Protein AF-A0A495KSQ2-F1 (afdb_monomer)

Sequence (164 aa):
MKSITKNSSLLLVLFMLAYTCAKEDSTSDTEEIIIDKDEVTFEHKKTVATATAEWKKFNTTAEKLLAITVSNLKSLSVMREKTLIVDEQESLFLLYTQSKNQYNELKSRLTRENLSFKKDIHNYNNQTEYRYRVFKNQFLTDILELNNNMEDILEEIQAGPMLP

pLDDT: mean 77.4, std 23.79, range [30.56, 98.56]

Solvent-accessible surface area (backbone atoms only — not comparable to full-atom values): 10054 Å² total; per-residue (Å²): 142,85,90,79,89,85,80,81,67,77,57,61,67,57,49,66,75,64,49,87,84,62,81,84,90,82,94,67,100,64,91,72,86,75,79,81,80,74,73,93,72,95,79,75,88,76,48,60,66,54,52,50,53,52,52,51,54,49,48,57,52,50,51,52,51,52,51,49,41,54,52,51,50,50,51,42,54,54,47,32,74,68,46,84,51,65,70,61,23,51,51,39,49,52,48,43,52,52,54,50,50,53,50,53,50,51,55,51,50,53,53,51,49,54,54,49,47,71,68,45,50,86,71,63,43,73,69,57,51,50,53,51,50,54,48,53,52,52,51,53,50,55,54,49,52,55,41,49,60,50,47,56,53,55,48,55,65,70,70,47,81,81,75,130

Mean predicted aligned error: 12.49 Å

Nearest PDB structures (foldseek):
  4u5a-assembly2_B  TM=6.148E-01  e=6.385E-01  Plasmodium berghei
  5j0l-assembly2_C  TM=4.041E-01  e=4.218E-01  synthetic construct
  8dt0-assembly1_A  TM=4.582E-01  e=1.225E+00  synthetic construct

Secondary structure (DSSP, 8-state):
--------SHHHHHHHTTGGGS-------------------------HHHHHHHHHHHHHHHHHHHHHHHHHHHHHHHHHHH---HHHHHHHHHHHHHHHHHHHHHHHHHHHHHHHHHHHGGG--HHHHHHHHHHHHHHHHHHHHHHHHHHHHHHHHHT-----

Structure (mmCIF, N/CA/C/O backbone):
data_AF-A0A495KSQ2-F1
#
_entry.id   AF-A0A495KSQ2-F1
#
loop_
_atom_site.group_PDB
_atom_site.id
_atom_site.type_symbol
_atom_site.label_atom_id
_atom_site.label_alt_id
_atom_site.label_comp_id
_atom_site.label_asym_id
_atom_site.label_entity_id
_atom_site.label_seq_id
_atom_site.pdbx_PDB_ins_code
_atom_site.Cartn_x
_atom_site.Cartn_y
_atom_site.Cartn_z
_atom_site.occupancy
_atom_site.B_iso_or_equiv
_atom_site.auth_seq_id
_atom_site.auth_comp_id
_atom_site.auth_asym_id
_atom_site.auth_atom_id
_atom_site.pdbx_PDB_model_num
ATOM 1 N N . MET A 1 1 ? 11.310 -4.874 46.104 1.00 43.91 1 MET A N 1
ATOM 2 C CA . MET A 1 1 ? 12.102 -5.233 44.906 1.00 43.91 1 MET A CA 1
ATOM 3 C C . MET A 1 1 ? 11.269 -6.113 43.990 1.00 43.91 1 MET A C 1
ATOM 5 O O . MET A 1 1 ? 11.033 -7.260 44.334 1.00 43.91 1 MET A O 1
ATOM 9 N N . LYS A 1 2 ? 10.817 -5.559 42.862 1.00 32.06 2 LYS A N 1
ATOM 10 C CA . LYS A 1 2 ? 10.487 -6.258 41.610 1.00 32.06 2 LYS A CA 1
ATOM 11 C C . LYS A 1 2 ? 10.623 -5.204 40.508 1.00 32.06 2 LYS A C 1
ATOM 13 O O . LYS A 1 2 ? 9.795 -4.311 40.398 1.00 32.06 2 LYS A O 1
ATOM 18 N N . SER A 1 3 ? 11.762 -5.254 39.826 1.00 41.94 3 SER A N 1
ATOM 19 C CA . SER A 1 3 ? 12.078 -4.487 38.623 1.00 41.94 3 SER A CA 1
ATOM 20 C C . SER A 1 3 ? 11.443 -5.197 37.435 1.00 41.94 3 SER A C 1
ATOM 22 O O . SER A 1 3 ? 11.661 -6.400 37.307 1.00 41.94 3 SER A O 1
ATOM 24 N N . ILE A 1 4 ? 10.696 -4.478 36.593 1.00 43.59 4 ILE A N 1
ATOM 25 C CA . ILE A 1 4 ? 10.499 -4.838 35.184 1.00 43.59 4 ILE A CA 1
ATOM 26 C C . ILE A 1 4 ? 10.514 -3.543 34.369 1.00 43.59 4 ILE A C 1
ATOM 28 O O . ILE A 1 4 ? 9.557 -2.774 34.337 1.00 43.59 4 ILE A O 1
ATOM 32 N N . THR A 1 5 ? 11.658 -3.327 33.739 1.00 48.59 5 THR A N 1
ATOM 33 C CA . THR A 1 5 ? 11.915 -2.446 32.605 1.00 48.59 5 THR A CA 1
ATOM 34 C C . THR A 1 5 ? 10.936 -2.710 31.456 1.00 48.59 5 THR A C 1
ATOM 36 O O . THR A 1 5 ? 10.817 -3.841 30.989 1.00 48.59 5 THR A O 1
ATOM 39 N N . LYS A 1 6 ? 10.299 -1.656 30.937 1.00 40.56 6 LYS A N 1
ATOM 40 C CA . LYS A 1 6 ? 9.755 -1.615 29.570 1.00 40.56 6 LYS A CA 1
ATOM 41 C C . LYS A 1 6 ? 10.220 -0.329 28.894 1.00 40.56 6 LYS A C 1
ATOM 43 O O . LYS A 1 6 ? 9.478 0.634 28.766 1.00 40.56 6 LYS A O 1
ATOM 48 N N . ASN A 1 7 ? 11.493 -0.336 28.518 1.00 47.97 7 ASN A N 1
ATOM 49 C CA . ASN A 1 7 ? 11.989 0.512 27.444 1.00 47.97 7 ASN A CA 1
ATOM 50 C C . ASN A 1 7 ? 11.759 -0.208 26.108 1.00 47.97 7 ASN A C 1
ATOM 52 O O . ASN A 1 7 ? 11.735 -1.440 26.070 1.00 47.97 7 ASN A O 1
ATOM 56 N N . SER A 1 8 ? 11.741 0.596 25.044 1.00 43.12 8 SER A N 1
ATOM 57 C CA . SER A 1 8 ? 12.176 0.234 23.686 1.00 43.12 8 SER A CA 1
ATOM 58 C C . SER A 1 8 ? 11.097 -0.245 22.710 1.00 43.12 8 SER A C 1
ATOM 60 O O . SER A 1 8 ? 11.055 -1.415 22.356 1.00 43.12 8 SER A O 1
ATOM 62 N N . SER A 1 9 ? 10.307 0.689 22.173 1.00 43.22 9 SER A N 1
ATOM 63 C CA . SER A 1 9 ? 9.748 0.533 20.813 1.00 43.22 9 SER A CA 1
ATOM 64 C C . SER A 1 9 ? 10.033 1.776 19.961 1.00 43.22 9 SER A C 1
ATOM 66 O O . SER A 1 9 ? 10.578 1.670 18.867 1.00 43.22 9 SER A O 1
ATOM 68 N N . LEU A 1 10 ? 9.884 2.976 20.540 1.00 39.47 10 LEU A N 1
ATOM 69 C CA . LEU A 1 10 ? 10.202 4.246 19.865 1.00 39.47 10 LEU A CA 1
ATOM 70 C C . LEU A 1 10 ? 11.690 4.435 19.496 1.00 39.47 10 LEU A C 1
ATOM 72 O O . LEU A 1 10 ? 12.021 5.164 18.564 1.00 39.47 10 LEU A O 1
ATOM 76 N N . LEU A 1 11 ? 12.609 3.794 20.228 1.00 40.56 11 LEU A N 1
ATOM 77 C CA . LEU A 1 11 ? 14.050 3.962 20.003 1.00 40.56 11 LEU A CA 1
ATOM 78 C C . LEU A 1 11 ? 14.546 3.198 18.762 1.00 40.56 11 LEU A C 1
ATOM 80 O O . LEU A 1 11 ? 15.596 3.535 18.225 1.00 40.56 11 LEU A O 1
ATOM 84 N N . LEU A 1 12 ? 13.803 2.186 18.299 1.00 45.38 12 LEU A N 1
ATOM 85 C CA . LEU A 1 12 ? 14.219 1.315 17.195 1.00 45.38 12 LEU A CA 1
ATOM 86 C C . LEU A 1 12 ? 14.016 1.981 15.827 1.00 45.38 12 LEU A C 1
ATOM 88 O O . LEU A 1 12 ? 14.836 1.785 14.941 1.00 45.38 12 LEU A O 1
ATOM 92 N N . VAL A 1 13 ? 13.013 2.852 15.676 1.00 48.59 13 VAL A N 1
ATOM 93 C CA . VAL A 1 13 ? 12.809 3.632 14.438 1.00 48.59 13 VAL A CA 1
ATOM 94 C C . VAL A 1 13 ? 13.793 4.809 14.348 1.00 48.59 13 VAL A C 1
ATOM 96 O O . VAL A 1 13 ? 14.306 5.113 13.274 1.00 48.59 13 VAL A O 1
ATOM 99 N N . LEU A 1 14 ? 14.131 5.435 15.484 1.00 40.72 14 LEU A N 1
ATOM 100 C CA . LEU A 1 14 ? 15.092 6.546 15.535 1.00 40.72 14 LEU A CA 1
ATOM 101 C C . LEU A 1 14 ? 16.562 6.096 15.416 1.00 40.72 14 LEU A C 1
ATOM 103 O O . LEU A 1 14 ? 17.354 6.823 14.820 1.00 40.72 14 LEU A O 1
ATOM 107 N N . PHE A 1 15 ? 16.945 4.908 15.910 1.00 43.62 15 PHE A N 1
ATOM 108 C CA . PHE A 1 15 ? 18.312 4.386 15.715 1.00 43.62 15 PHE A CA 1
ATOM 109 C C . PHE A 1 15 ? 18.610 4.005 14.257 1.00 43.62 15 PHE A C 1
ATOM 111 O O . PHE A 1 15 ? 19.748 4.166 13.815 1.00 43.62 15 PHE A O 1
ATOM 118 N N . MET A 1 16 ? 17.601 3.584 13.488 1.00 46.56 16 MET A N 1
ATOM 119 C CA . MET A 1 16 ? 17.757 3.256 12.062 1.00 46.56 16 MET A CA 1
ATOM 120 C C . MET A 1 16 ? 18.082 4.496 11.208 1.00 46.56 16 MET A C 1
ATOM 122 O O . MET A 1 16 ? 18.757 4.390 10.192 1.00 46.56 16 MET A O 1
ATOM 126 N N . LEU A 1 17 ? 17.691 5.699 11.649 1.00 41.47 17 LEU A N 1
ATOM 127 C CA . LEU A 1 17 ? 18.024 6.957 10.963 1.00 41.47 17 LEU A CA 1
ATOM 128 C C . LEU A 1 17 ? 19.454 7.459 11.235 1.00 41.47 17 LEU A C 1
ATOM 130 O O . LEU A 1 17 ? 19.943 8.302 10.487 1.00 41.47 17 LEU A O 1
ATOM 134 N N . ALA A 1 18 ? 20.122 6.980 12.290 1.00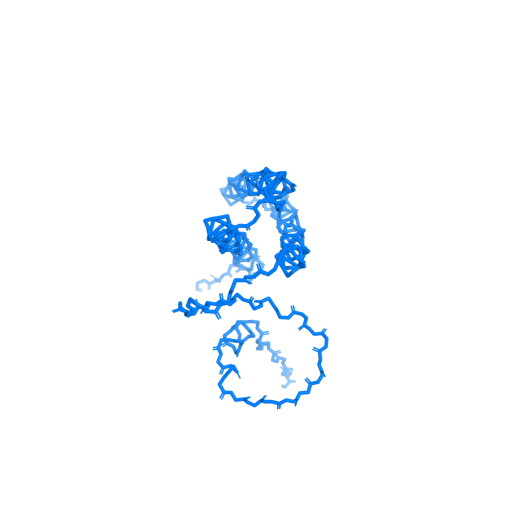 38.34 18 ALA A N 1
ATOM 135 C CA . ALA A 1 18 ? 21.430 7.489 12.719 1.00 38.34 18 ALA A CA 1
ATOM 136 C C . ALA A 1 18 ? 22.608 6.537 12.430 1.00 38.34 18 ALA A C 1
ATOM 138 O O . ALA A 1 18 ? 23.761 6.969 12.492 1.00 38.34 18 ALA A O 1
ATOM 139 N N . TYR A 1 19 ? 22.358 5.258 12.124 1.00 40.19 19 TYR A N 1
ATOM 140 C CA . TYR A 1 19 ? 23.426 4.253 12.020 1.00 40.19 19 TYR A CA 1
ATOM 141 C C . TYR A 1 19 ? 24.129 4.196 10.652 1.00 40.19 19 TYR A C 1
ATOM 143 O O . TYR A 1 19 ? 25.233 3.669 10.546 1.00 40.19 19 TYR A O 1
ATOM 151 N N . THR A 1 20 ? 23.583 4.815 9.604 1.00 45.16 20 THR A N 1
ATOM 152 C CA . THR A 1 20 ? 24.193 4.777 8.260 1.00 45.16 20 THR A CA 1
ATOM 153 C C . THR A 1 20 ? 25.438 5.657 8.094 1.00 45.16 20 THR A C 1
ATOM 155 O O . THR A 1 20 ? 26.039 5.659 7.024 1.00 45.16 20 THR A O 1
ATOM 158 N N . CYS A 1 21 ? 25.903 6.349 9.143 1.00 41.19 21 CYS A N 1
ATOM 159 C CA . CYS A 1 21 ? 27.179 7.071 9.100 1.00 41.19 21 CYS A CA 1
ATOM 160 C C . CYS A 1 21 ? 28.372 6.276 9.672 1.00 41.19 21 CYS A C 1
ATOM 162 O O . CYS A 1 21 ? 29.499 6.773 9.637 1.00 41.19 21 CYS A O 1
ATOM 164 N N . ALA A 1 22 ? 28.178 5.056 10.190 1.00 37.12 22 ALA A N 1
ATOM 165 C CA . ALA A 1 22 ? 29.282 4.286 10.758 1.00 37.12 22 ALA A CA 1
ATOM 166 C C . ALA A 1 22 ? 29.212 2.780 10.455 1.00 37.12 22 ALA A C 1
ATOM 168 O O . ALA A 1 22 ? 28.547 2.022 11.148 1.00 37.12 22 ALA A O 1
ATOM 169 N N . LYS A 1 23 ? 30.091 2.389 9.525 1.00 31.83 23 LYS A N 1
ATOM 170 C CA . LYS A 1 23 ? 30.781 1.095 9.399 1.00 31.83 23 LYS A CA 1
ATOM 171 C C . LYS A 1 23 ? 30.077 -0.101 8.741 1.00 31.83 23 LYS A C 1
ATOM 173 O O . LYS A 1 23 ? 29.101 -0.657 9.223 1.00 31.83 23 LYS A O 1
ATOM 178 N N . GLU A 1 24 ? 30.759 -0.504 7.670 1.00 42.06 24 GLU A N 1
ATOM 179 C CA . GLU A 1 24 ? 30.994 -1.836 7.108 1.00 42.06 24 GLU A CA 1
ATOM 180 C C . GLU A 1 24 ? 30.903 -3.029 8.083 1.00 42.06 24 GLU A C 1
ATOM 182 O O . GLU A 1 24 ? 31.301 -2.946 9.245 1.00 42.06 24 GLU A O 1
ATOM 187 N N . ASP A 1 25 ? 30.488 -4.158 7.496 1.00 40.75 25 ASP A N 1
ATOM 188 C CA . ASP A 1 25 ? 30.541 -5.546 7.970 1.00 40.75 25 ASP A CA 1
ATOM 189 C C . ASP A 1 25 ? 29.697 -5.932 9.197 1.00 40.75 25 ASP A C 1
ATOM 191 O O . ASP A 1 25 ? 30.123 -5.862 10.346 1.00 40.75 25 ASP A O 1
ATOM 195 N N . SER A 1 26 ? 28.522 -6.521 8.947 1.00 30.56 26 SER A N 1
ATOM 196 C CA . SER A 1 26 ? 28.234 -7.918 9.328 1.00 30.56 26 SER A CA 1
ATOM 197 C C . SER A 1 26 ? 26.782 -8.305 9.021 1.00 30.56 26 SER A C 1
ATOM 199 O O . SER A 1 26 ? 25.839 -7.531 9.140 1.00 30.56 26 SER A O 1
ATOM 201 N N . THR A 1 27 ? 26.635 -9.552 8.591 1.00 41.97 27 THR A N 1
ATOM 202 C CA . THR A 1 27 ? 25.406 -10.281 8.267 1.00 41.97 27 THR A CA 1
ATOM 203 C C . THR A 1 27 ? 24.367 -10.273 9.396 1.00 41.97 27 THR A C 1
ATOM 205 O O . THR A 1 27 ? 24.622 -10.821 10.469 1.00 41.97 27 THR A O 1
ATOM 208 N N . SER A 1 28 ? 23.166 -9.762 9.116 1.00 31.88 28 SER A N 1
ATOM 209 C CA . SER A 1 28 ? 21.933 -10.059 9.856 1.00 31.88 28 SER A CA 1
ATOM 210 C C . SER A 1 28 ? 20.740 -9.886 8.914 1.00 31.88 28 SER A C 1
ATOM 212 O O . SER A 1 28 ? 20.524 -8.800 8.379 1.00 31.88 28 SER A O 1
ATOM 214 N N . ASP A 1 29 ? 19.984 -10.964 8.696 1.00 38.03 29 ASP A N 1
ATOM 215 C CA . ASP A 1 29 ? 18.797 -11.037 7.835 1.00 38.03 29 ASP A CA 1
ATOM 216 C C . ASP A 1 29 ? 17.602 -10.289 8.448 1.00 38.03 29 ASP A C 1
ATOM 218 O O . ASP A 1 29 ? 16.585 -10.866 8.834 1.00 38.03 29 ASP A O 1
ATOM 222 N N . THR A 1 30 ? 17.719 -8.969 8.535 1.00 38.12 30 THR A N 1
ATOM 223 C CA . THR A 1 30 ? 16.583 -8.066 8.708 1.00 38.12 30 THR A CA 1
ATOM 224 C C . THR A 1 30 ? 16.572 -7.203 7.456 1.00 38.12 30 THR A C 1
ATOM 226 O O . THR A 1 30 ? 17.410 -6.321 7.320 1.00 38.12 30 THR A O 1
ATOM 229 N N . GLU A 1 31 ? 15.705 -7.513 6.483 1.00 38.06 31 GLU A N 1
ATOM 230 C CA . GLU A 1 31 ? 15.537 -6.682 5.282 1.00 38.06 31 GLU A CA 1
ATOM 231 C C . GLU A 1 31 ? 15.007 -5.305 5.710 1.00 38.06 31 GLU A C 1
ATOM 233 O O . GLU A 1 31 ? 13.802 -5.072 5.800 1.00 38.06 31 GLU A O 1
ATOM 238 N N . GLU A 1 32 ? 15.942 -4.414 6.024 1.00 41.00 32 GLU A N 1
ATOM 239 C CA . GLU A 1 32 ? 15.739 -3.000 6.271 1.00 41.00 32 GLU A CA 1
ATOM 240 C C . GLU A 1 32 ? 15.013 -2.395 5.062 1.00 41.00 32 GLU A C 1
ATOM 242 O O . GLU A 1 32 ? 15.447 -2.527 3.910 1.00 41.00 32 GLU A O 1
ATOM 247 N N . ILE A 1 33 ? 13.866 -1.754 5.304 1.00 42.03 33 ILE A N 1
ATOM 248 C CA . ILE A 1 33 ? 13.167 -0.974 4.281 1.00 42.03 33 ILE A CA 1
ATOM 249 C C . ILE A 1 33 ? 13.939 0.338 4.134 1.00 42.03 33 ILE A C 1
ATOM 251 O O . ILE A 1 33 ? 13.565 1.369 4.685 1.00 42.03 33 ILE A O 1
ATOM 255 N N . ILE A 1 34 ? 15.055 0.282 3.410 1.00 47.06 34 ILE A N 1
ATOM 256 C CA . ILE A 1 34 ? 15.828 1.465 3.040 1.00 47.06 34 ILE A CA 1
ATOM 257 C C .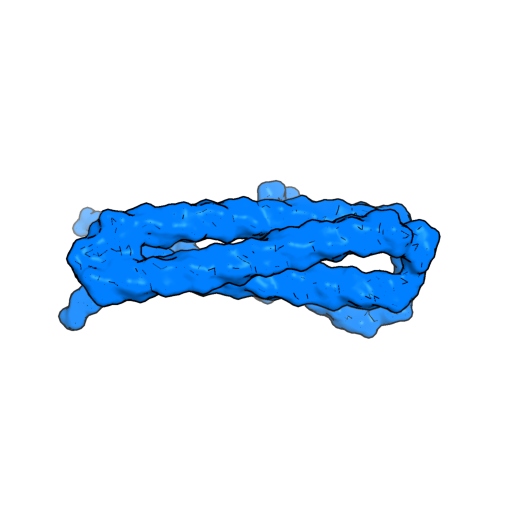 ILE A 1 34 ? 14.997 2.241 2.015 1.00 47.06 34 ILE A C 1
ATOM 259 O O . ILE A 1 34 ? 14.822 1.813 0.871 1.00 47.06 34 ILE A O 1
ATOM 263 N N . ILE A 1 35 ? 14.443 3.378 2.437 1.00 45.06 35 ILE A N 1
ATOM 264 C CA . ILE A 1 35 ? 13.952 4.400 1.514 1.00 45.06 35 ILE A CA 1
ATOM 265 C C . ILE A 1 35 ? 15.188 5.186 1.087 1.00 45.06 35 ILE A C 1
ATOM 267 O O . ILE A 1 35 ? 15.570 6.140 1.763 1.00 45.06 35 ILE A O 1
ATOM 271 N N . ASP A 1 36 ? 15.830 4.765 -0.004 1.00 42.81 36 ASP A N 1
ATOM 272 C CA . ASP A 1 36 ? 16.917 5.537 -0.608 1.00 42.81 36 ASP A CA 1
ATOM 273 C C . ASP A 1 36 ? 16.383 6.924 -0.979 1.00 42.81 36 ASP A C 1
ATOM 275 O O . ASP A 1 36 ? 15.675 7.118 -1.974 1.00 42.81 36 ASP A O 1
ATOM 279 N N . LYS A 1 37 ? 16.719 7.918 -0.154 1.00 45.19 37 LYS A N 1
ATOM 280 C CA . LYS A 1 37 ? 16.671 9.328 -0.531 1.00 45.19 37 LYS A CA 1
ATOM 281 C C . LYS A 1 37 ? 17.904 9.608 -1.386 1.00 45.19 37 LYS A C 1
ATOM 283 O O . LYS A 1 37 ? 18.804 10.317 -0.953 1.00 45.19 37 LYS A O 1
ATOM 288 N N . ASP A 1 38 ? 17.955 9.012 -2.575 1.00 40.84 38 ASP A N 1
ATOM 289 C CA . ASP A 1 38 ? 19.053 9.241 -3.511 1.00 40.84 38 ASP A CA 1
ATOM 290 C C . ASP A 1 38 ? 19.104 10.724 -3.897 1.00 40.84 38 ASP A C 1
ATOM 292 O O . ASP A 1 38 ? 18.197 11.268 -4.541 1.00 40.84 38 ASP A O 1
ATOM 296 N N . GLU A 1 39 ? 20.198 11.363 -3.490 1.00 41.22 39 GLU A N 1
ATOM 297 C CA . GLU A 1 39 ? 20.651 12.654 -3.977 1.00 41.22 39 GLU A CA 1
ATOM 298 C C . GLU A 1 39 ? 20.955 12.542 -5.479 1.00 41.22 39 GLU A C 1
ATOM 300 O O . GLU A 1 39 ? 21.539 11.570 -5.965 1.00 41.22 39 GLU A O 1
ATOM 305 N N . VAL A 1 40 ? 20.482 13.528 -6.240 1.00 41.56 40 VAL A N 1
ATOM 306 C CA . VAL A 1 40 ? 20.415 13.507 -7.704 1.00 41.56 40 VAL A CA 1
ATOM 307 C C . VAL A 1 40 ? 21.819 13.485 -8.317 1.00 41.56 40 VAL A C 1
ATOM 309 O O . VAL A 1 40 ? 22.392 14.524 -8.627 1.00 41.56 40 VAL A O 1
ATOM 312 N N . THR A 1 41 ? 22.349 12.290 -8.566 1.00 41.22 41 THR A N 1
ATOM 313 C CA . THR A 1 41 ? 23.484 12.067 -9.470 1.00 41.22 41 THR A CA 1
ATOM 314 C C . THR A 1 41 ? 22.987 11.352 -10.724 1.00 41.22 41 THR A C 1
ATOM 316 O O . THR A 1 41 ? 22.590 10.188 -10.731 1.00 41.22 41 THR A O 1
ATOM 319 N N . PHE A 1 42 ? 22.916 12.118 -11.811 1.00 46.81 42 PHE A N 1
ATOM 320 C CA . PHE A 1 42 ? 22.366 11.716 -13.103 1.00 46.81 42 PHE A CA 1
ATOM 321 C C . PHE A 1 42 ? 23.421 10.979 -13.937 1.00 46.81 42 PHE A C 1
ATOM 323 O O . PHE A 1 42 ? 23.836 11.489 -14.966 1.00 46.81 42 PHE A O 1
ATOM 330 N N . GLU A 1 43 ? 23.902 9.802 -13.521 1.00 48.97 43 GLU A N 1
ATOM 331 C CA . GLU A 1 43 ? 25.009 9.185 -14.274 1.00 48.97 43 GLU A CA 1
ATOM 332 C C . GLU A 1 43 ? 25.057 7.646 -14.286 1.00 48.97 43 GLU A C 1
ATOM 334 O O . GLU A 1 43 ? 26.099 7.027 -14.112 1.00 48.97 43 GLU A O 1
ATOM 339 N N . HIS A 1 44 ? 23.934 6.994 -14.613 1.00 50.41 44 HIS A N 1
ATOM 340 C CA . HIS A 1 44 ? 23.982 5.754 -15.403 1.00 50.41 44 HIS A CA 1
ATOM 341 C C . HIS A 1 44 ? 22.626 5.434 -16.036 1.00 50.41 44 HIS A C 1
ATOM 343 O O . HIS A 1 44 ? 21.608 5.379 -15.350 1.00 50.41 44 HIS A O 1
ATOM 349 N N . LYS A 1 45 ? 22.597 5.171 -17.349 1.00 59.75 45 LYS A N 1
ATOM 350 C CA . LYS A 1 45 ? 21.391 4.668 -18.020 1.00 59.75 45 LYS A CA 1
ATOM 351 C C . LYS A 1 45 ? 21.112 3.259 -17.491 1.00 59.75 45 LYS A C 1
ATOM 353 O O . LYS A 1 45 ? 21.815 2.318 -17.862 1.00 59.75 45 LYS A O 1
ATOM 358 N N . LYS A 1 46 ? 20.113 3.102 -16.615 1.00 70.75 46 LYS A N 1
ATOM 359 C CA . LYS A 1 46 ? 19.745 1.786 -16.076 1.00 70.75 46 LYS A CA 1
ATOM 360 C C . LYS A 1 46 ? 19.317 0.860 -17.210 1.00 70.75 46 LYS A C 1
ATOM 362 O O . LYS A 1 46 ? 18.545 1.237 -18.094 1.00 70.75 46 LYS A O 1
ATOM 367 N N . THR A 1 47 ? 19.825 -0.369 -17.188 1.00 85.00 47 THR A N 1
ATOM 368 C CA . THR A 1 47 ? 19.413 -1.388 -18.157 1.00 85.00 47 THR A CA 1
ATOM 369 C C . THR A 1 47 ? 17.979 -1.839 -17.872 1.00 85.00 47 THR A C 1
ATOM 371 O O . THR A 1 47 ? 17.510 -1.775 -16.734 1.00 85.00 47 THR A O 1
ATOM 374 N N . VAL A 1 48 ? 17.290 -2.365 -18.888 1.00 88.00 48 VAL A N 1
ATOM 375 C CA . VAL A 1 48 ? 15.964 -2.992 -18.732 1.00 88.00 48 VAL A CA 1
ATOM 376 C C . VAL A 1 48 ? 15.984 -4.099 -17.668 1.00 88.00 48 VAL A C 1
ATOM 378 O O . VAL A 1 48 ? 15.043 -4.224 -16.881 1.00 88.00 48 VAL A O 1
ATOM 381 N N . ALA A 1 49 ? 17.071 -4.875 -17.601 1.00 89.94 49 ALA A N 1
ATOM 382 C CA . ALA A 1 49 ? 17.248 -5.921 -16.597 1.00 89.94 49 ALA A CA 1
ATOM 383 C C . ALA A 1 49 ? 17.316 -5.336 -15.176 1.00 89.94 49 ALA A C 1
ATOM 385 O O . ALA A 1 49 ? 16.596 -5.798 -14.291 1.00 89.94 49 ALA A O 1
ATOM 386 N N . THR A 1 50 ? 18.106 -4.275 -14.980 1.00 90.50 50 THR A N 1
ATOM 387 C CA . THR A 1 50 ? 18.203 -3.551 -13.702 1.00 90.50 50 THR A CA 1
ATOM 388 C C . THR A 1 50 ? 16.850 -2.972 -13.290 1.00 90.50 50 THR A C 1
ATOM 390 O O . THR A 1 50 ? 16.395 -3.207 -12.174 1.00 90.50 50 THR A O 1
ATOM 393 N N . ALA A 1 51 ? 16.158 -2.287 -14.205 1.00 90.94 51 ALA A N 1
ATOM 394 C CA . ALA A 1 51 ? 14.843 -1.706 -13.942 1.00 90.94 51 ALA A CA 1
ATOM 395 C C . ALA A 1 51 ? 13.803 -2.771 -13.553 1.00 90.94 51 ALA A C 1
ATOM 397 O O . ALA A 1 51 ? 13.014 -2.568 -12.631 1.00 90.94 51 ALA A O 1
ATOM 398 N N . THR A 1 52 ? 13.830 -3.934 -14.209 1.00 94.31 52 THR A N 1
ATOM 399 C CA . THR A 1 52 ? 12.939 -5.063 -13.893 1.00 94.31 52 THR A CA 1
ATOM 400 C C . THR A 1 52 ? 13.224 -5.640 -12.506 1.00 94.31 52 THR A C 1
ATOM 402 O O . THR A 1 52 ? 12.290 -5.912 -11.749 1.00 94.31 52 THR A O 1
ATOM 405 N N . ALA A 1 53 ? 14.500 -5.812 -12.149 1.00 94.81 53 ALA A N 1
ATOM 406 C CA . ALA A 1 53 ? 14.897 -6.308 -10.834 1.00 94.81 53 ALA A CA 1
ATOM 407 C C . ALA A 1 53 ? 14.487 -5.338 -9.713 1.00 94.81 53 ALA A C 1
ATOM 409 O O . ALA A 1 53 ? 13.897 -5.760 -8.718 1.00 94.81 53 ALA A O 1
ATOM 410 N N . GLU A 1 54 ? 14.715 -4.036 -9.901 1.00 93.56 54 GLU A N 1
ATOM 411 C CA . GLU A 1 54 ? 14.287 -3.004 -8.951 1.00 93.56 54 GLU A CA 1
ATOM 412 C C . GLU A 1 54 ? 12.769 -2.952 -8.794 1.00 93.56 54 GLU A C 1
ATOM 414 O O . GLU A 1 54 ? 12.266 -2.853 -7.676 1.00 93.56 54 GLU A O 1
ATOM 419 N N . TRP A 1 55 ? 12.026 -3.044 -9.899 1.00 96.38 55 TRP A N 1
ATOM 420 C CA . TRP A 1 55 ? 10.566 -3.064 -9.860 1.00 96.38 55 TRP A CA 1
ATOM 421 C C . TRP A 1 55 ? 10.029 -4.296 -9.1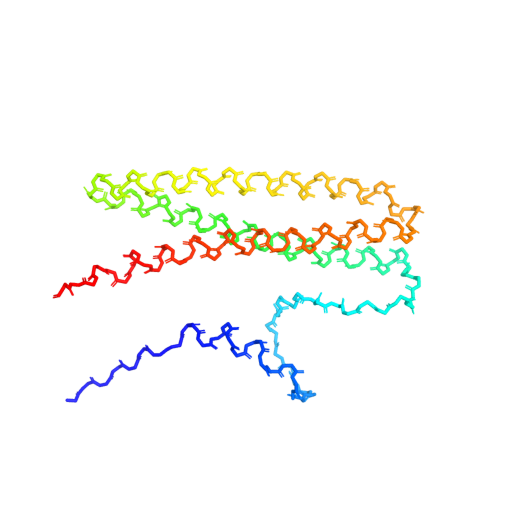30 1.00 96.38 55 TRP A C 1
ATOM 423 O O . TRP A 1 55 ? 9.054 -4.207 -8.384 1.00 96.38 55 TRP A O 1
ATOM 433 N N . LYS A 1 56 ? 10.685 -5.450 -9.299 1.00 96.94 56 LYS A N 1
ATOM 434 C CA . LYS A 1 56 ? 10.360 -6.666 -8.551 1.00 96.94 56 LYS A CA 1
ATOM 435 C C . LYS A 1 56 ? 10.621 -6.485 -7.055 1.00 96.94 56 LYS A C 1
ATOM 437 O O . LYS A 1 56 ? 9.733 -6.792 -6.268 1.00 96.94 56 LYS A O 1
ATOM 442 N N . LYS A 1 57 ? 11.787 -5.950 -6.666 1.00 95.81 57 LYS A N 1
ATOM 443 C CA . LYS A 1 57 ? 12.114 -5.665 -5.256 1.00 95.81 57 LYS A CA 1
ATOM 444 C C . LYS A 1 57 ? 11.083 -4.719 -4.637 1.00 95.81 57 LYS A C 1
ATOM 446 O O . LYS A 1 57 ? 10.535 -5.021 -3.582 1.00 95.81 57 LYS A O 1
ATOM 451 N N . PHE A 1 58 ? 10.765 -3.627 -5.332 1.00 97.31 58 PHE A N 1
ATOM 452 C CA . PHE A 1 58 ? 9.734 -2.682 -4.908 1.00 97.31 58 PHE A CA 1
ATOM 453 C C . PHE A 1 58 ? 8.374 -3.358 -4.698 1.00 97.31 58 PHE A C 1
ATOM 455 O O . PHE A 1 58 ? 7.755 -3.141 -3.662 1.00 97.31 58 PHE A O 1
ATOM 462 N N . ASN A 1 59 ? 7.921 -4.202 -5.632 1.00 97.25 59 ASN A N 1
ATOM 463 C CA . ASN A 1 59 ? 6.641 -4.898 -5.489 1.00 97.25 59 ASN A CA 1
ATOM 464 C C . ASN A 1 59 ? 6.607 -5.827 -4.281 1.00 97.25 59 ASN A C 1
ATOM 466 O O . ASN A 1 59 ? 5.628 -5.806 -3.544 1.00 97.25 59 ASN A O 1
ATOM 470 N N . THR A 1 60 ? 7.679 -6.581 -4.035 1.00 96.81 60 THR A N 1
ATOM 471 C CA . THR A 1 60 ? 7.779 -7.412 -2.831 1.00 96.81 60 THR A CA 1
ATOM 472 C C . THR A 1 60 ? 7.631 -6.564 -1.564 1.00 96.81 60 THR A C 1
ATOM 474 O O . THR A 1 60 ? 6.881 -6.929 -0.660 1.00 96.81 60 THR A O 1
ATOM 477 N N . THR A 1 61 ? 8.303 -5.411 -1.490 1.00 93.94 61 THR A N 1
ATOM 478 C CA . THR A 1 61 ? 8.175 -4.487 -0.351 1.00 93.94 61 THR A CA 1
ATOM 479 C C . THR A 1 61 ? 6.758 -3.920 -0.237 1.00 93.94 61 THR A C 1
ATOM 481 O O . THR A 1 61 ? 6.180 -3.918 0.848 1.00 93.94 61 THR A O 1
ATOM 484 N N . ALA A 1 62 ? 6.169 -3.481 -1.349 1.00 95.50 62 ALA A N 1
ATOM 485 C CA . ALA A 1 62 ? 4.816 -2.938 -1.390 1.00 95.50 62 ALA A CA 1
ATOM 486 C C . ALA A 1 62 ? 3.766 -3.963 -0.931 1.00 95.50 62 ALA A C 1
ATOM 488 O O . ALA A 1 62 ? 2.864 -3.624 -0.169 1.00 95.50 62 ALA A O 1
ATOM 489 N N . GLU A 1 63 ? 3.897 -5.225 -1.342 1.00 95.81 63 GLU A N 1
ATOM 490 C CA . GLU A 1 63 ? 3.018 -6.319 -0.921 1.00 95.81 63 GLU A CA 1
ATOM 491 C C . GLU A 1 63 ? 3.135 -6.609 0.580 1.00 95.81 63 GLU A C 1
ATOM 493 O O . GLU A 1 63 ? 2.109 -6.765 1.245 1.00 95.81 63 GLU A O 1
ATOM 498 N N . LYS A 1 64 ? 4.358 -6.614 1.134 1.00 95.88 64 LYS A N 1
ATOM 499 C CA . LYS A 1 64 ? 4.580 -6.740 2.585 1.00 95.88 64 LYS A CA 1
ATOM 500 C C . LYS A 1 64 ? 3.891 -5.603 3.350 1.00 95.88 64 LYS A C 1
ATOM 502 O O . LYS A 1 64 ? 3.165 -5.865 4.306 1.00 95.88 64 LYS A O 1
ATOM 507 N N . LEU A 1 65 ? 4.057 -4.358 2.900 1.00 94.38 65 LEU A N 1
ATOM 508 C CA . LEU A 1 65 ? 3.446 -3.186 3.537 1.00 94.38 65 LEU A CA 1
ATOM 509 C C . LEU A 1 65 ? 1.915 -3.213 3.452 1.00 94.38 65 LEU A C 1
ATOM 511 O O . LEU A 1 65 ? 1.256 -2.961 4.455 1.00 94.38 65 LEU A O 1
ATOM 515 N N . LEU A 1 66 ? 1.347 -3.604 2.306 1.00 96.06 66 LEU A N 1
ATOM 516 C CA . LEU A 1 66 ? -0.098 -3.798 2.150 1.00 96.06 66 LEU A CA 1
ATOM 517 C C . LEU A 1 66 ? -0.639 -4.906 3.068 1.00 96.06 66 LEU A C 1
ATOM 519 O O . LEU A 1 66 ? -1.767 -4.798 3.551 1.00 96.06 66 LEU A O 1
ATOM 523 N N . ALA A 1 67 ? 0.125 -5.976 3.304 1.00 95.38 67 ALA A N 1
ATOM 524 C CA . ALA A 1 67 ? -0.265 -7.038 4.230 1.00 95.38 67 ALA A CA 1
ATOM 525 C C . ALA A 1 67 ? -0.282 -6.547 5.688 1.00 95.38 67 ALA A C 1
ATOM 527 O O . ALA A 1 67 ? -1.219 -6.868 6.423 1.00 95.38 67 ALA A O 1
ATOM 528 N N . ILE A 1 68 ? 0.694 -5.719 6.080 1.00 93.44 68 ILE A N 1
ATOM 529 C CA . ILE A 1 68 ? 0.699 -5.028 7.379 1.00 93.44 68 ILE A CA 1
ATOM 530 C C . ILE A 1 68 ? -0.548 -4.145 7.506 1.00 93.44 68 ILE A C 1
ATOM 532 O O . ILE A 1 68 ? -1.287 -4.277 8.479 1.00 93.44 68 ILE A O 1
ATOM 536 N N . THR A 1 69 ? -0.880 -3.353 6.480 1.00 95.31 69 THR A N 1
ATOM 537 C CA . THR A 1 69 ? -2.092 -2.514 6.476 1.00 95.31 69 THR A CA 1
ATOM 538 C C . THR A 1 69 ? -3.365 -3.332 6.691 1.00 95.31 69 THR A C 1
ATOM 540 O O . THR A 1 69 ? -4.241 -2.933 7.455 1.00 95.31 69 THR A O 1
ATOM 543 N N . VAL A 1 70 ? -3.479 -4.508 6.061 1.00 97.31 70 VAL A N 1
ATOM 544 C CA . VAL A 1 70 ? -4.616 -5.422 6.275 1.00 97.31 70 VAL A CA 1
ATOM 545 C C . VAL A 1 70 ? -4.679 -5.908 7.724 1.00 97.31 70 VAL A C 1
ATOM 547 O O . VAL A 1 70 ? -5.771 -5.983 8.293 1.00 97.31 70 VAL A O 1
ATOM 550 N N . SER A 1 71 ? -3.532 -6.228 8.325 1.00 95.44 71 SER A N 1
ATOM 551 C CA . SER A 1 71 ? -3.452 -6.609 9.737 1.00 95.44 71 SER A CA 1
ATOM 552 C C . SER A 1 71 ? -3.916 -5.469 10.649 1.00 95.44 71 SER A C 1
ATOM 554 O O . SER A 1 71 ? -4.784 -5.683 11.495 1.00 95.44 71 SER A O 1
ATOM 556 N N . ASN A 1 72 ? -3.437 -4.245 10.418 1.00 92.44 72 ASN A N 1
ATOM 557 C CA . ASN A 1 72 ? -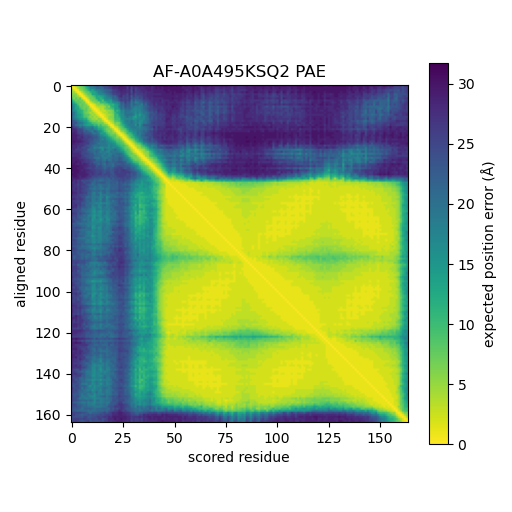3.790 -3.065 11.214 1.00 92.44 72 ASN A CA 1
ATOM 558 C C . ASN A 1 72 ? -5.285 -2.722 11.088 1.00 92.44 72 ASN A C 1
ATOM 560 O O . ASN A 1 72 ? -5.963 -2.520 12.096 1.00 92.44 72 ASN A O 1
ATOM 564 N N . LEU A 1 73 ? -5.853 -2.790 9.878 1.00 96.88 73 LEU A N 1
ATOM 565 C CA . LEU A 1 73 ? -7.298 -2.643 9.656 1.00 96.88 73 LEU A CA 1
ATOM 566 C C . LEU A 1 73 ? -8.119 -3.696 10.412 1.00 96.88 73 LEU A C 1
ATOM 568 O O . LEU A 1 73 ? -9.191 -3.394 10.941 1.00 96.88 73 LEU A O 1
ATOM 572 N N . LYS A 1 74 ? -7.637 -4.943 10.469 1.00 95.75 74 LYS A N 1
ATOM 573 C CA . LYS A 1 74 ? -8.295 -6.005 11.239 1.00 95.75 74 LYS A CA 1
ATOM 574 C C . LYS A 1 74 ? -8.242 -5.706 12.736 1.00 95.75 74 LYS A C 1
ATOM 576 O O . LYS A 1 74 ? -9.265 -5.848 13.403 1.00 95.75 74 LYS A O 1
ATOM 581 N N . SER A 1 75 ? -7.095 -5.261 13.245 1.00 92.88 75 SER A N 1
ATOM 582 C CA . SER A 1 75 ? -6.934 -4.849 14.642 1.00 92.88 75 SER A CA 1
ATOM 583 C C . SER A 1 75 ? -7.884 -3.709 15.010 1.00 92.88 75 SER A C 1
ATOM 585 O O . SER A 1 75 ? -8.582 -3.820 16.015 1.00 92.88 75 SER A O 1
ATOM 587 N N . LEU A 1 76 ? -8.011 -2.679 14.163 1.00 92.19 76 LEU A N 1
ATOM 588 C CA . LEU A 1 76 ? -8.965 -1.581 14.364 1.00 92.19 76 LEU A CA 1
ATOM 589 C C . LEU A 1 76 ? -10.417 -2.071 14.419 1.00 92.19 76 LEU A C 1
ATOM 591 O O . LEU A 1 76 ? -11.170 -1.669 15.304 1.00 92.19 76 LEU A O 1
ATOM 595 N N . SER A 1 77 ? -10.811 -2.978 13.517 1.00 93.69 77 SER A N 1
ATOM 596 C CA . SER A 1 77 ? -12.165 -3.554 13.528 1.00 93.69 77 SER A CA 1
ATOM 597 C C . SER A 1 77 ? -12.450 -4.320 14.820 1.00 93.69 77 SER A C 1
ATOM 599 O O . SER A 1 77 ? -13.527 -4.174 15.393 1.00 93.69 77 SER A O 1
ATOM 601 N N . VAL A 1 78 ? -11.487 -5.118 15.290 1.00 92.50 78 VAL A N 1
ATOM 602 C CA . VAL A 1 78 ? -11.612 -5.861 16.552 1.00 92.50 78 VAL A CA 1
ATOM 603 C C . VAL A 1 78 ? -11.663 -4.909 17.746 1.00 92.50 78 VAL A C 1
ATOM 605 O O . VAL A 1 78 ? -12.413 -5.162 18.685 1.00 92.50 78 VAL A O 1
ATOM 608 N N . MET A 1 79 ? -10.890 -3.820 17.726 1.00 89.81 79 MET A N 1
ATOM 609 C CA . MET A 1 79 ? -10.902 -2.831 18.803 1.00 89.81 79 MET A CA 1
ATOM 610 C C . MET A 1 79 ? -12.263 -2.149 18.899 1.00 89.81 79 MET A C 1
ATOM 612 O O . MET A 1 79 ? -12.876 -2.166 19.960 1.00 89.81 79 MET A O 1
ATOM 616 N N . ARG A 1 80 ? -12.795 -1.682 17.763 1.00 90.75 80 ARG A N 1
ATOM 617 C CA . ARG A 1 80 ? -14.142 -1.103 17.660 1.00 90.75 80 ARG A CA 1
ATOM 618 C C . ARG A 1 80 ? -15.218 -2.014 18.261 1.00 90.75 80 ARG A C 1
ATOM 620 O O . ARG A 1 80 ? -16.116 -1.539 18.948 1.00 90.75 80 ARG A O 1
ATOM 627 N N . GLU A 1 81 ? -15.152 -3.317 17.986 1.00 91.31 81 GLU A N 1
ATOM 628 C CA . GLU A 1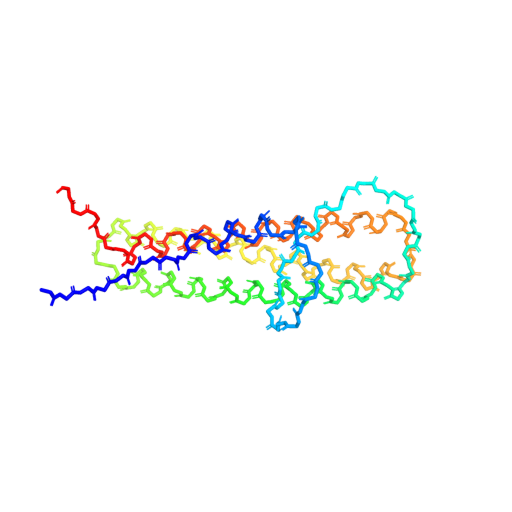 81 ? -16.115 -4.306 18.498 1.00 91.31 81 GLU A CA 1
ATOM 629 C C . GLU A 1 81 ? -16.026 -4.513 20.016 1.00 91.31 81 GLU A C 1
ATOM 631 O O . GLU A 1 81 ? -17.010 -4.910 20.637 1.00 91.31 81 GLU A O 1
ATOM 636 N N . LYS A 1 82 ? -14.862 -4.250 20.617 1.00 89.94 82 LYS A N 1
ATOM 637 C CA . LYS A 1 82 ? -14.631 -4.383 22.061 1.00 89.94 82 LYS A CA 1
ATOM 638 C C . LYS A 1 82 ? -14.889 -3.091 22.834 1.00 89.94 82 LYS A C 1
ATOM 640 O O . LYS A 1 82 ? -15.102 -3.155 24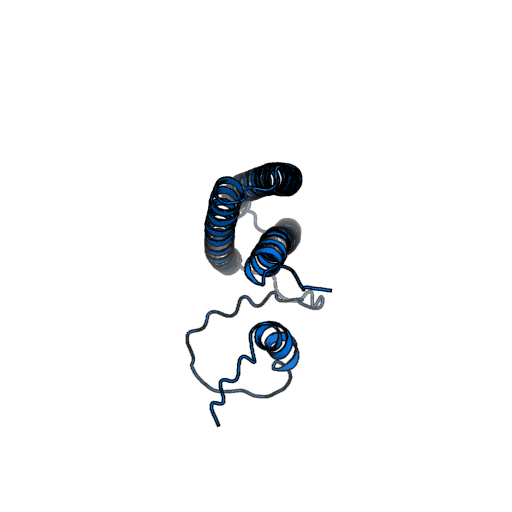.043 1.00 89.94 82 LYS A O 1
ATOM 645 N N . THR A 1 83 ? -14.851 -1.941 22.168 1.00 86.31 83 THR A N 1
ATOM 646 C CA . THR A 1 83 ? -15.099 -0.637 22.785 1.00 86.31 83 THR A CA 1
ATOM 647 C C . THR A 1 83 ? -16.563 -0.510 23.203 1.00 86.31 83 THR A C 1
ATOM 649 O O . THR A 1 83 ? -17.470 -0.643 22.385 1.00 86.31 83 THR A O 1
ATOM 652 N N . LEU A 1 84 ? -16.788 -0.241 24.492 1.00 89.25 84 LEU A N 1
ATOM 653 C CA . LEU A 1 84 ? -18.126 -0.051 25.070 1.00 89.25 84 LEU A CA 1
ATOM 654 C C . LEU A 1 84 ? -18.584 1.415 25.043 1.00 89.25 84 LEU A C 1
ATOM 656 O O . LEU A 1 84 ? -19.777 1.688 25.168 1.00 89.25 84 LEU A O 1
ATOM 660 N N . ILE A 1 85 ? -17.644 2.354 24.909 1.00 88.88 85 ILE A N 1
ATOM 661 C CA . ILE A 1 85 ? -17.916 3.791 24.839 1.00 88.88 85 ILE A CA 1
ATOM 662 C C . ILE A 1 85 ? -18.335 4.129 23.406 1.00 88.88 85 ILE A C 1
ATOM 664 O O . ILE A 1 85 ? -17.554 3.972 22.471 1.00 88.88 85 ILE A O 1
ATOM 668 N N . VAL A 1 86 ? -19.578 4.586 23.235 1.00 88.38 86 VAL A N 1
ATOM 669 C CA . VAL A 1 86 ? -20.189 4.815 21.912 1.00 88.38 86 VAL A CA 1
ATOM 670 C C . VAL A 1 86 ? -19.391 5.817 21.071 1.00 88.38 86 VAL A C 1
ATOM 672 O O . VAL A 1 86 ? -19.121 5.543 19.905 1.00 88.38 86 VAL A O 1
ATOM 675 N N . ASP A 1 87 ? -18.948 6.932 21.656 1.00 87.50 87 ASP A N 1
ATOM 676 C CA . ASP A 1 87 ? -18.212 7.976 20.924 1.00 87.50 87 ASP A CA 1
ATOM 677 C C . ASP A 1 87 ? -16.834 7.489 20.433 1.00 87.50 87 ASP A C 1
ATOM 679 O O . ASP A 1 87 ? -16.415 7.773 19.306 1.00 87.50 87 ASP A O 1
ATOM 683 N N . GLU A 1 88 ? -16.135 6.699 21.252 1.00 87.44 88 GLU A N 1
ATOM 684 C CA . GLU A 1 88 ? -14.864 6.068 20.876 1.00 87.44 88 GLU A CA 1
ATOM 685 C C . GLU A 1 88 ? -15.076 4.985 19.812 1.00 87.44 88 GLU A C 1
ATOM 687 O O . GLU A 1 88 ? -14.289 4.862 18.873 1.00 87.44 88 GLU A O 1
ATOM 692 N N . GLN A 1 89 ? -16.162 4.216 19.925 1.00 89.56 89 GLN A N 1
ATOM 693 C CA . GLN A 1 89 ? -16.539 3.216 18.932 1.00 89.56 89 GLN A CA 1
ATOM 694 C C . GLN A 1 89 ? -16.820 3.860 17.565 1.00 89.56 89 GLN A C 1
ATOM 696 O O . GLN A 1 89 ? -16.339 3.351 16.549 1.00 89.56 89 GLN A O 1
ATOM 701 N N . GLU A 1 90 ? -17.551 4.976 17.525 1.00 89.75 90 GLU A N 1
ATOM 702 C CA . GLU A 1 90 ? -17.810 5.727 16.291 1.00 89.75 90 GLU A CA 1
ATOM 703 C C . GLU A 1 90 ? -16.514 6.315 15.713 1.00 89.75 90 GLU A C 1
ATOM 705 O O . GLU A 1 90 ? -16.246 6.185 14.518 1.00 89.75 90 GLU A O 1
ATOM 710 N N . SER A 1 91 ? -15.643 6.870 16.559 1.00 89.62 91 SER A N 1
ATOM 711 C CA . SER A 1 91 ? -14.330 7.380 16.133 1.00 89.62 91 SER A CA 1
ATOM 712 C C . SER A 1 91 ? -13.475 6.282 15.484 1.00 89.62 91 SER A C 1
ATOM 714 O O . SER A 1 91 ? -12.920 6.467 14.398 1.00 89.62 91 SER A O 1
ATOM 716 N N . LEU A 1 92 ? -13.438 5.091 16.091 1.00 91.69 92 LEU A N 1
ATOM 717 C CA . LEU A 1 92 ? -12.765 3.913 15.536 1.00 91.69 92 LEU A CA 1
ATOM 718 C C . LEU A 1 92 ? -13.407 3.427 14.229 1.00 91.69 92 LEU A C 1
ATOM 720 O O . LEU A 1 92 ? -12.707 2.945 13.334 1.00 91.69 92 LEU A O 1
ATOM 724 N N . PHE A 1 93 ? -14.731 3.539 14.096 1.00 93.19 93 PHE A N 1
ATOM 725 C CA . PHE A 1 93 ? -15.446 3.194 12.870 1.00 93.19 93 PHE A CA 1
ATOM 726 C C . PHE A 1 93 ? -15.089 4.126 11.705 1.00 93.19 93 PHE A C 1
ATOM 728 O O . PHE A 1 93 ? -14.813 3.647 10.596 1.00 93.19 93 PHE A O 1
ATOM 735 N N . LEU A 1 94 ? -15.057 5.436 11.957 1.00 93.12 94 LEU A N 1
ATOM 736 C CA . LEU A 1 94 ? -14.670 6.444 10.972 1.00 93.12 94 LEU A CA 1
ATOM 737 C C . LEU A 1 94 ? -13.226 6.236 10.519 1.00 93.12 94 LEU A C 1
ATOM 739 O O . LEU A 1 94 ? -12.973 6.150 9.314 1.00 93.12 94 LEU A O 1
ATOM 743 N N . LEU A 1 95 ? -12.308 6.049 11.471 1.00 93.25 95 LEU A N 1
ATOM 744 C CA . LEU A 1 95 ? -10.907 5.759 11.184 1.00 93.25 95 LEU A CA 1
ATOM 745 C C . LEU A 1 95 ? -10.756 4.493 10.335 1.00 93.25 95 LEU A C 1
ATOM 747 O O . LEU A 1 95 ? -10.137 4.535 9.275 1.00 93.25 95 LEU A O 1
ATOM 751 N N . TYR A 1 96 ? -11.374 3.380 10.747 1.00 95.56 96 TYR A N 1
ATOM 752 C CA . TYR A 1 96 ? -11.352 2.134 9.976 1.00 95.56 96 TYR A CA 1
ATOM 753 C C . TYR A 1 96 ? -11.825 2.358 8.535 1.00 95.56 96 TYR A C 1
ATOM 755 O O . TYR A 1 96 ? -11.208 1.869 7.586 1.00 95.56 96 TYR A O 1
ATOM 763 N N . THR A 1 97 ? -12.919 3.098 8.357 1.00 96.88 97 THR A N 1
ATOM 764 C CA . THR A 1 97 ? -13.507 3.356 7.039 1.00 96.88 97 THR A CA 1
ATOM 765 C C . THR A 1 97 ? -12.579 4.205 6.172 1.00 96.88 97 THR A C 1
ATOM 767 O O . THR A 1 97 ? -12.341 3.859 5.011 1.00 96.88 97 THR A O 1
ATOM 770 N N . GLN A 1 98 ? -12.004 5.271 6.731 1.00 96.88 98 GLN A N 1
ATOM 771 C CA . GLN A 1 98 ? -11.049 6.130 6.035 1.00 96.88 98 GLN A CA 1
ATOM 772 C C . GLN A 1 98 ? -9.785 5.358 5.638 1.00 96.88 98 GLN A C 1
ATOM 774 O O . GLN A 1 98 ? -9.427 5.336 4.457 1.00 96.88 98 GLN A O 1
ATOM 779 N N . SER A 1 99 ? -9.162 4.653 6.583 1.00 97.56 99 SER A N 1
ATOM 780 C CA . SER A 1 99 ? -7.955 3.860 6.340 1.00 97.56 99 SER A CA 1
ATOM 781 C C . SER A 1 99 ? -8.195 2.748 5.318 1.00 97.56 99 SER A C 1
ATOM 783 O O . SER A 1 99 ? -7.354 2.490 4.457 1.00 97.56 99 SER A O 1
ATOM 785 N N . LYS A 1 100 ? -9.374 2.112 5.342 1.00 98.31 100 LYS A N 1
ATOM 786 C CA . LYS A 1 100 ? -9.757 1.097 4.352 1.00 98.31 100 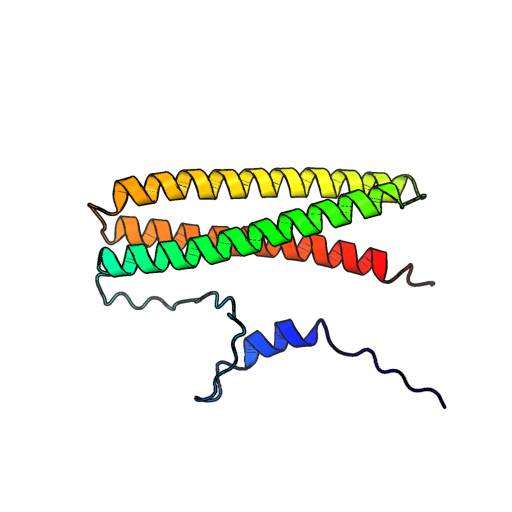LYS A CA 1
ATOM 787 C C . LYS A 1 100 ? -9.885 1.687 2.949 1.00 98.31 100 LYS A C 1
ATOM 789 O O . LYS A 1 100 ? -9.476 1.043 1.981 1.00 98.31 100 LYS A O 1
ATOM 794 N N . ASN A 1 101 ? -10.440 2.890 2.825 1.00 98.19 101 ASN A N 1
ATOM 795 C CA . ASN A 1 101 ? -10.542 3.577 1.540 1.00 98.19 101 ASN A CA 1
ATOM 796 C C . ASN A 1 101 ? -9.153 3.931 0.990 1.00 98.19 101 ASN A C 1
ATOM 798 O O . ASN A 1 101 ? -8.867 3.603 -0.162 1.00 98.19 101 ASN A O 1
ATOM 802 N N . GLN A 1 102 ? -8.268 4.487 1.824 1.00 98.12 102 GLN A N 1
ATOM 803 C CA . GLN A 1 102 ? -6.879 4.790 1.450 1.00 98.12 102 GLN A CA 1
ATOM 804 C C . GLN A 1 102 ? -6.103 3.525 1.048 1.00 98.12 102 GLN A C 1
ATOM 806 O O . GLN A 1 102 ? -5.450 3.500 0.005 1.00 98.12 102 GLN A O 1
ATOM 811 N N . TYR A 1 103 ? -6.245 2.431 1.804 1.00 98.50 103 TYR A N 1
ATOM 812 C CA . TYR A 1 103 ? -5.678 1.126 1.451 1.00 98.50 103 TYR A CA 1
ATOM 813 C C . TYR A 1 103 ? -6.144 0.646 0.067 1.00 98.50 103 TYR A C 1
ATOM 815 O O . TYR A 1 103 ? -5.332 0.232 -0.765 1.00 98.50 103 TYR A O 1
ATOM 823 N N . ASN A 1 104 ? -7.452 0.708 -0.202 1.00 98.56 104 ASN A N 1
ATOM 824 C CA . ASN A 1 104 ? -8.015 0.274 -1.480 1.00 98.56 104 ASN A CA 1
ATOM 825 C C . ASN A 1 104 ? -7.519 1.140 -2.645 1.00 98.56 104 ASN A C 1
ATOM 827 O O . ASN A 1 104 ? -7.246 0.616 -3.732 1.00 98.56 104 ASN A O 1
ATOM 831 N N . GLU A 1 105 ? -7.378 2.447 -2.427 1.00 98.38 105 GLU A N 1
ATOM 832 C CA . GLU A 1 105 ? -6.812 3.366 -3.408 1.00 98.38 105 GLU A CA 1
ATOM 833 C C . GLU A 1 105 ? -5.353 3.018 -3.720 1.00 98.38 105 GLU A C 1
ATOM 835 O O . GLU A 1 105 ? -5.005 2.848 -4.893 1.00 98.38 105 GLU A O 1
ATOM 840 N N . LEU A 1 106 ? -4.518 2.833 -2.693 1.00 98.31 106 LEU A N 1
ATOM 841 C CA . LEU A 1 106 ? -3.109 2.469 -2.844 1.00 98.31 106 LEU A CA 1
ATOM 842 C C . LEU A 1 106 ? -2.953 1.133 -3.572 1.00 98.31 106 LEU A C 1
ATOM 844 O O . LEU A 1 106 ? -2.231 1.047 -4.568 1.00 98.31 106 LEU A O 1
ATOM 848 N N . LYS A 1 107 ? -3.704 0.106 -3.166 1.00 98.50 107 LYS A N 1
ATOM 849 C CA . LYS A 1 107 ? -3.720 -1.200 -3.841 1.00 98.50 107 LYS A CA 1
ATOM 850 C C . LYS A 1 107 ? -4.098 -1.082 -5.320 1.00 98.50 107 LYS A C 1
ATOM 852 O O . LYS A 1 107 ? -3.488 -1.718 -6.186 1.00 98.50 107 LYS A O 1
ATOM 857 N N . SER A 1 108 ? -5.091 -0.250 -5.625 1.00 98.44 108 SER A N 1
ATOM 858 C CA . SER A 1 108 ? -5.537 -0.009 -6.999 1.00 98.44 108 SER A CA 1
ATOM 859 C C . SER A 1 108 ? -4.487 0.749 -7.815 1.00 98.44 108 SER A C 1
ATOM 861 O O . SER A 1 108 ? -4.241 0.392 -8.967 1.00 98.44 108 SER A O 1
ATOM 863 N N . ARG A 1 109 ? -3.832 1.760 -7.226 1.00 98.12 109 ARG A N 1
ATOM 864 C CA . ARG A 1 109 ? -2.713 2.497 -7.836 1.00 98.12 109 ARG A CA 1
ATOM 865 C C . ARG A 1 109 ? -1.552 1.559 -8.166 1.00 98.12 109 ARG A C 1
ATOM 867 O O . ARG A 1 109 ? -1.143 1.520 -9.321 1.00 98.12 109 ARG A O 1
ATOM 874 N N . LEU A 1 110 ? -1.104 0.738 -7.213 1.00 98.38 110 LEU A N 1
ATOM 875 C CA . LEU A 1 110 ? -0.043 -0.255 -7.430 1.00 98.38 110 LEU A CA 1
ATOM 876 C C . LEU A 1 110 ? -0.389 -1.226 -8.563 1.00 98.38 110 LEU A C 1
ATOM 878 O O . LEU A 1 110 ? 0.438 -1.500 -9.428 1.00 98.38 110 LEU A O 1
ATOM 882 N N . THR A 1 111 ? -1.634 -1.705 -8.601 1.00 98.31 111 THR A N 1
ATOM 883 C CA . THR A 1 111 ? -2.104 -2.606 -9.663 1.00 98.31 111 THR A CA 1
ATOM 884 C C . THR A 1 111 ? -2.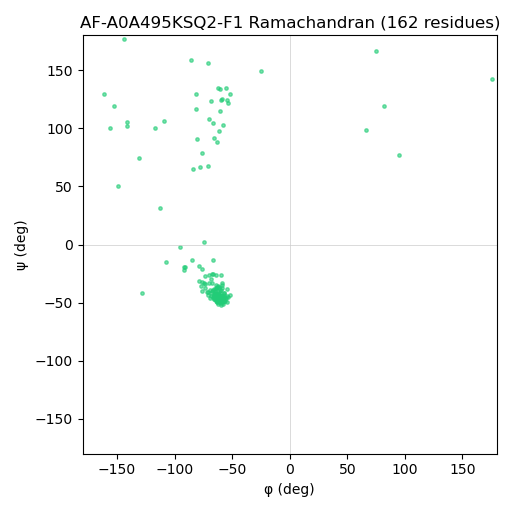024 -1.945 -11.040 1.00 98.31 111 THR A C 1
ATOM 886 O O . THR A 1 111 ? -1.526 -2.557 -11.987 1.00 98.31 111 THR A O 1
ATOM 889 N N . ARG A 1 112 ? -2.481 -0.692 -11.167 1.00 98.38 112 ARG A N 1
ATOM 890 C CA . ARG A 1 112 ? -2.408 0.055 -12.432 1.00 98.38 112 ARG A CA 1
ATOM 891 C C . ARG A 1 112 ? -0.966 0.294 -12.863 1.00 98.38 112 ARG A C 1
ATOM 893 O O . ARG A 1 112 ? -0.636 0.017 -14.012 1.00 98.38 112 ARG A O 1
ATOM 900 N N . GLU A 1 113 ? -0.106 0.733 -11.952 1.00 97.75 113 GLU A N 1
ATOM 901 C CA . GLU A 1 113 ? 1.298 1.001 -12.272 1.00 97.75 113 GLU A CA 1
ATOM 902 C C . GLU A 1 113 ? 2.073 -0.273 -12.614 1.00 97.75 113 GLU A C 1
ATOM 904 O O . GLU A 1 113 ? 2.903 -0.259 -13.516 1.00 97.75 113 GLU A O 1
ATOM 909 N N . ASN A 1 114 ? 1.740 -1.413 -12.005 1.00 97.81 114 ASN A N 1
ATOM 910 C CA . ASN A 1 114 ? 2.291 -2.709 -12.402 1.00 97.81 114 ASN A CA 1
ATOM 911 C C . ASN A 1 114 ? 1.940 -3.093 -13.843 1.00 97.81 114 ASN A C 1
ATOM 913 O O . ASN A 1 114 ? 2.756 -3.697 -14.544 1.00 97.81 114 ASN A O 1
ATOM 917 N N . LEU A 1 115 ? 0.734 -2.753 -14.298 1.00 97.56 115 LEU A N 1
ATOM 918 C CA . LEU A 1 115 ? 0.330 -2.958 -15.687 1.00 97.56 115 LEU A CA 1
ATOM 919 C C . LEU A 1 115 ? 1.046 -1.983 -16.628 1.00 97.56 115 LEU A C 1
ATOM 921 O O . LEU A 1 115 ? 1.486 -2.406 -17.696 1.00 97.56 115 LEU A O 1
ATOM 925 N N . SER A 1 116 ? 1.192 -0.715 -16.236 1.00 96.50 116 SER A N 1
ATOM 926 C CA . SER A 1 116 ? 1.954 0.288 -16.994 1.00 96.50 116 SER A CA 1
ATOM 927 C C . SER A 1 116 ? 3.423 -0.115 -17.133 1.00 96.50 116 SER A C 1
ATOM 929 O O . SER A 1 116 ? 3.956 -0.125 -18.241 1.00 96.50 116 SER A O 1
ATOM 931 N N . PHE A 1 117 ? 4.057 -0.570 -16.047 1.00 96.31 117 PHE A N 1
ATOM 932 C CA . PHE A 1 117 ? 5.452 -1.009 -16.053 1.00 96.31 117 PHE A CA 1
ATOM 933 C C . PHE A 1 117 ? 5.691 -2.123 -17.065 1.00 96.31 117 PHE A C 1
ATOM 935 O O . PHE A 1 117 ? 6.583 -2.012 -17.902 1.00 96.31 117 PHE A O 1
ATOM 942 N N . LYS A 1 118 ? 4.845 -3.159 -17.062 1.00 95.56 118 LYS A N 1
ATOM 943 C CA . LYS A 1 118 ? 4.942 -4.273 -18.018 1.00 95.56 118 LYS A CA 1
ATOM 944 C C . LYS A 1 118 ? 4.837 -3.826 -19.478 1.00 95.56 118 LYS A C 1
ATOM 946 O O . LYS A 1 118 ? 5.459 -4.446 -20.332 1.00 95.56 118 LYS A O 1
ATOM 951 N N . LYS A 1 119 ? 4.055 -2.784 -19.770 1.00 94.56 119 LYS A N 1
ATOM 952 C CA . LYS A 1 119 ? 3.912 -2.242 -21.131 1.00 94.56 119 LYS A CA 1
ATOM 953 C C . LYS A 1 119 ? 5.129 -1.414 -21.540 1.00 94.56 119 LYS A C 1
ATOM 955 O O . LYS A 1 119 ? 5.593 -1.523 -22.671 1.00 94.56 119 LYS A O 1
ATOM 960 N N . ASP A 1 120 ? 5.662 -0.630 -20.610 1.00 92.81 120 ASP A N 1
ATOM 961 C CA . ASP A 1 120 ? 6.651 0.401 -20.925 1.00 92.81 120 ASP A CA 1
ATOM 962 C C . ASP A 1 120 ? 8.099 -0.092 -20.827 1.00 92.81 120 ASP A C 1
ATOM 964 O O . ASP A 1 120 ? 8.997 0.510 -21.413 1.00 92.81 120 ASP A O 1
ATOM 968 N N . ILE A 1 121 ? 8.345 -1.204 -20.127 1.00 92.50 121 ILE A N 1
ATOM 969 C CA . ILE A 1 121 ? 9.693 -1.722 -19.852 1.00 92.50 121 ILE A CA 1
ATOM 970 C C . ILE A 1 121 ? 10.498 -2.061 -21.117 1.00 92.50 121 ILE A C 1
ATOM 972 O O . ILE A 1 121 ? 11.723 -1.971 -21.112 1.00 92.50 121 ILE A O 1
ATOM 976 N N . HIS A 1 122 ? 9.834 -2.384 -22.229 1.00 88.19 122 HIS A N 1
ATOM 977 C CA . HIS A 1 122 ? 10.499 -2.632 -23.513 1.00 88.19 122 HIS A CA 1
ATOM 978 C C . HIS A 1 122 ? 11.077 -1.361 -24.148 1.00 88.19 122 HIS A C 1
ATOM 980 O O . HIS A 1 122 ? 12.063 -1.434 -24.876 1.00 88.19 122 HIS A O 1
ATOM 986 N N . ASN A 1 123 ? 10.496 -0.202 -23.831 1.00 88.50 123 ASN A N 1
ATOM 987 C CA . ASN A 1 123 ? 10.915 1.113 -24.311 1.00 88.50 123 ASN A CA 1
ATOM 988 C C . ASN A 1 123 ? 11.475 1.967 -23.160 1.00 88.50 123 ASN A C 1
ATOM 990 O O . ASN A 1 123 ? 11.325 3.191 -23.149 1.00 88.50 123 ASN A O 1
ATOM 994 N N . TYR A 1 124 ? 12.099 1.314 -22.174 1.00 87.12 124 TYR A N 1
ATOM 995 C CA . TYR A 1 124 ? 12.581 1.967 -20.964 1.00 87.12 124 TYR A CA 1
ATOM 996 C C . TYR A 1 124 ? 13.609 3.059 -21.284 1.00 87.12 124 TYR A C 1
ATOM 998 O O . TYR A 1 124 ? 14.632 2.830 -21.933 1.00 87.12 124 TYR A O 1
ATOM 1006 N N . ASN A 1 125 ? 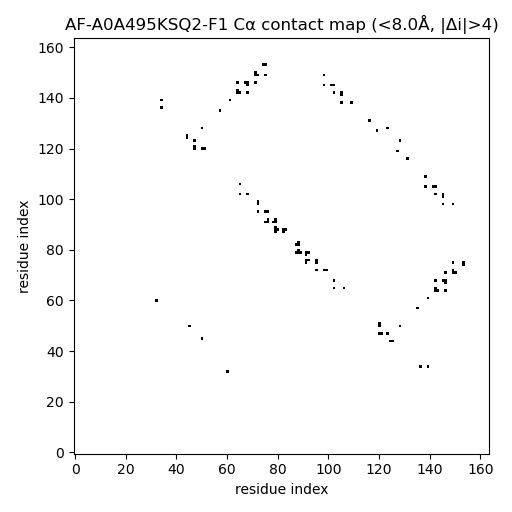13.318 4.267 -20.817 1.00 86.75 125 ASN A N 1
ATOM 1007 C CA . ASN A 1 125 ? 14.107 5.470 -21.044 1.00 86.75 125 ASN A CA 1
ATOM 1008 C C . ASN A 1 125 ? 14.087 6.359 -19.790 1.00 86.75 125 ASN A C 1
ATOM 1010 O O . ASN A 1 125 ? 13.380 6.066 -18.826 1.00 86.75 125 ASN A O 1
ATOM 1014 N N . ASN A 1 126 ? 14.818 7.473 -19.820 1.00 87.06 126 ASN A N 1
ATOM 1015 C CA . ASN A 1 126 ? 14.957 8.364 -18.664 1.00 87.06 126 ASN A CA 1
ATOM 1016 C C . ASN A 1 126 ? 13.610 8.917 -18.159 1.00 87.06 126 ASN A C 1
ATOM 1018 O O . ASN A 1 126 ? 13.424 9.081 -16.957 1.00 87.06 126 ASN A O 1
ATOM 1022 N N . GLN A 1 127 ? 12.653 9.180 -19.056 1.00 89.12 127 GLN A N 1
ATOM 1023 C CA . GLN A 1 127 ? 11.320 9.661 -18.675 1.00 89.12 127 GLN A CA 1
ATOM 1024 C C . GLN A 1 127 ? 10.528 8.580 -17.927 1.00 89.12 127 GLN A C 1
ATOM 1026 O O . GLN A 1 127 ? 9.908 8.847 -16.898 1.00 89.12 127 GLN A O 1
ATOM 1031 N N . THR A 1 128 ? 10.574 7.351 -18.436 1.00 90.19 128 THR A N 1
ATOM 1032 C CA . THR A 1 128 ? 9.928 6.179 -17.836 1.00 90.19 128 THR A CA 1
ATOM 1033 C C . THR A 1 128 ? 10.548 5.859 -16.476 1.00 90.19 128 THR A C 1
ATOM 1035 O O . THR A 1 128 ? 9.832 5.648 -15.498 1.00 90.19 128 THR A O 1
ATOM 1038 N N . GLU A 1 129 ? 11.878 5.911 -16.390 1.00 91.06 129 GLU A N 1
ATOM 1039 C CA . GLU A 1 129 ? 12.627 5.759 -15.145 1.00 91.06 129 GLU A CA 1
ATOM 1040 C C . GLU A 1 129 ? 12.228 6.803 -14.101 1.00 91.06 129 GLU A C 1
ATOM 1042 O O . GLU A 1 129 ? 11.939 6.456 -12.955 1.00 91.06 129 GLU A O 1
ATOM 1047 N N . TYR A 1 130 ? 12.197 8.081 -14.487 1.00 90.75 130 TYR A N 1
ATOM 1048 C CA . TYR A 1 130 ? 11.810 9.165 -13.591 1.00 90.75 130 TYR A CA 1
ATOM 1049 C C . TYR A 1 130 ? 10.394 8.958 -13.048 1.00 90.75 130 TYR A C 1
ATOM 1051 O O . TYR A 1 130 ? 10.191 8.991 -11.835 1.00 90.75 130 TYR A O 1
ATOM 1059 N N . ARG A 1 131 ? 9.428 8.654 -13.924 1.00 92.94 131 ARG A N 1
ATOM 1060 C CA . ARG A 1 131 ? 8.036 8.423 -13.521 1.00 92.94 131 ARG A CA 1
ATOM 1061 C C . ARG A 1 131 ? 7.915 7.279 -12.514 1.00 92.94 131 ARG A C 1
ATOM 1063 O O . ARG A 1 131 ? 7.240 7.437 -11.500 1.00 92.94 131 ARG A O 1
ATOM 1070 N N . TYR A 1 132 ? 8.585 6.149 -12.753 1.00 93.81 132 TYR A N 1
ATOM 1071 C CA . TYR A 1 132 ? 8.528 5.018 -11.824 1.00 93.81 132 TYR A CA 1
ATOM 1072 C C . TYR A 1 132 ? 9.256 5.291 -10.514 1.00 93.81 132 TYR A C 1
ATOM 1074 O O . TYR A 1 132 ? 8.797 4.840 -9.472 1.00 93.81 132 TYR A O 1
ATOM 1082 N N . ARG A 1 133 ? 10.342 6.065 -10.524 1.00 93.00 133 ARG A N 1
ATOM 1083 C CA . ARG A 1 133 ? 11.001 6.516 -9.292 1.00 93.00 133 ARG A CA 1
ATOM 1084 C C . ARG A 1 133 ? 10.069 7.371 -8.436 1.00 93.00 133 ARG A C 1
ATOM 1086 O O . ARG A 1 133 ? 9.902 7.076 -7.258 1.00 93.00 133 ARG A O 1
ATOM 1093 N N . VAL A 1 134 ? 9.424 8.371 -9.041 1.00 94.81 134 VAL A N 1
ATOM 1094 C CA . VAL A 1 134 ? 8.450 9.235 -8.356 1.00 94.81 134 VAL A CA 1
ATOM 1095 C C . VAL A 1 134 ? 7.306 8.403 -7.785 1.00 94.81 134 VAL A C 1
ATOM 1097 O O . VAL A 1 134 ? 6.969 8.550 -6.613 1.00 94.81 134 VAL A O 1
ATOM 1100 N N . PHE A 1 135 ? 6.754 7.478 -8.575 1.00 97.00 135 PHE A N 1
ATOM 1101 C CA . PHE A 1 135 ? 5.697 6.593 -8.099 1.00 97.00 135 PHE A CA 1
ATOM 1102 C C . PHE A 1 135 ? 6.143 5.715 -6.923 1.00 97.00 135 PHE A C 1
ATOM 1104 O O . PHE A 1 135 ? 5.427 5.660 -5.926 1.00 97.00 135 PHE A O 1
ATOM 1111 N N . LYS A 1 136 ? 7.308 5.052 -7.016 1.00 96.94 136 LYS A N 1
ATOM 1112 C CA . LYS A 1 136 ? 7.845 4.209 -5.934 1.00 96.94 136 LYS A CA 1
ATOM 1113 C C . LYS A 1 136 ? 7.935 4.995 -4.629 1.00 96.94 136 LYS A C 1
ATOM 1115 O O . LYS A 1 136 ? 7.436 4.530 -3.610 1.00 96.94 136 LYS A O 1
ATOM 1120 N N . ASN A 1 137 ? 8.519 6.191 -4.684 1.00 93.94 137 ASN A N 1
ATOM 1121 C CA . ASN A 1 137 ? 8.702 7.034 -3.507 1.00 93.94 137 ASN A CA 1
ATOM 1122 C C . ASN A 1 137 ? 7.356 7.457 -2.914 1.00 93.94 137 ASN A C 1
ATOM 1124 O O . ASN A 1 137 ? 7.131 7.239 -1.730 1.00 93.94 137 ASN A O 1
ATOM 1128 N N . GLN A 1 138 ? 6.438 7.968 -3.741 1.00 96.06 138 GLN A N 1
ATOM 1129 C CA . GLN A 1 138 ? 5.120 8.386 -3.265 1.00 96.06 138 GLN A CA 1
ATOM 1130 C C . GLN A 1 138 ? 4.340 7.216 -2.659 1.00 96.06 138 GLN A C 1
ATOM 1132 O O . GLN A 1 138 ? 3.769 7.351 -1.588 1.00 96.06 138 GLN A O 1
ATOM 1137 N N . PHE A 1 139 ? 4.340 6.052 -3.316 1.00 98.00 139 PHE A N 1
ATOM 1138 C CA . PHE A 1 139 ? 3.640 4.875 -2.809 1.00 98.00 139 PHE A CA 1
ATOM 1139 C C . PHE A 1 139 ? 4.180 4.440 -1.442 1.00 98.00 139 PHE A C 1
ATOM 1141 O O . PHE A 1 139 ? 3.388 4.145 -0.551 1.00 98.00 139 PHE A O 1
ATOM 1148 N N . LEU A 1 140 ? 5.510 4.397 -1.279 1.00 95.69 140 LEU A N 1
ATOM 1149 C CA . LEU A 1 140 ? 6.138 4.025 -0.010 1.00 95.69 140 LEU A CA 1
ATOM 1150 C C . LEU A 1 140 ? 5.823 5.036 1.094 1.00 95.69 140 LEU A C 1
ATOM 1152 O O . LEU A 1 140 ? 5.502 4.622 2.202 1.00 95.69 140 LEU A O 1
ATOM 1156 N N . THR A 1 141 ? 5.865 6.335 0.796 1.00 94.31 141 THR A N 1
ATOM 1157 C CA . THR A 1 141 ? 5.462 7.374 1.749 1.00 94.31 141 THR A CA 1
ATOM 1158 C C . THR A 1 141 ? 4.003 7.203 2.167 1.00 94.31 141 THR A C 1
ATOM 1160 O O . THR A 1 141 ? 3.736 7.084 3.359 1.00 94.31 141 THR A O 1
ATOM 1163 N N . ASP A 1 142 ? 3.085 7.094 1.204 1.00 96.06 142 ASP A N 1
ATOM 1164 C CA . ASP A 1 142 ? 1.647 7.008 1.471 1.00 96.06 142 ASP A CA 1
ATOM 1165 C C . ASP A 1 142 ? 1.287 5.765 2.312 1.00 96.06 142 ASP A C 1
ATOM 1167 O O . ASP A 1 142 ? 0.479 5.840 3.238 1.00 96.06 142 ASP A O 1
ATOM 1171 N N . ILE A 1 143 ? 1.866 4.595 1.999 1.00 97.12 143 ILE A N 1
ATOM 1172 C CA . ILE A 1 143 ? 1.540 3.345 2.707 1.00 97.12 143 ILE A CA 1
ATOM 1173 C C . ILE A 1 143 ? 2.162 3.289 4.108 1.00 97.12 143 ILE A C 1
ATOM 1175 O O . ILE A 1 143 ? 1.559 2.715 5.014 1.00 97.12 143 ILE A O 1
ATOM 1179 N N . LEU A 1 144 ? 3.347 3.879 4.298 1.00 95.25 144 LEU A N 1
ATOM 1180 C CA . LEU A 1 144 ? 3.982 3.968 5.613 1.00 95.25 144 LEU A CA 1
ATOM 1181 C C . LEU A 1 144 ? 3.241 4.952 6.511 1.00 95.25 144 LEU A C 1
ATOM 1183 O O . LEU A 1 144 ? 2.968 4.615 7.654 1.00 95.25 144 LEU A O 1
ATOM 1187 N N . GLU A 1 145 ? 2.852 6.116 5.989 1.00 95.19 145 GLU A N 1
ATOM 1188 C CA . GLU A 1 145 ? 2.024 7.074 6.726 1.00 95.19 145 GLU A CA 1
ATOM 1189 C C . GLU A 1 145 ? 0.702 6.432 7.164 1.00 95.19 145 GLU A C 1
ATOM 1191 O O . GLU A 1 145 ? 0.326 6.515 8.331 1.00 95.19 145 GLU A O 1
ATOM 1196 N N . LEU A 1 146 ? 0.033 5.708 6.261 1.00 96.50 146 LEU A N 1
ATOM 1197 C CA . LEU A 1 146 ? -1.191 4.981 6.590 1.00 96.50 146 LEU A CA 1
ATOM 1198 C C . LEU A 1 146 ? -0.974 3.929 7.691 1.00 96.50 146 LEU A C 1
ATOM 1200 O O . LEU A 1 146 ? -1.800 3.817 8.597 1.00 96.50 146 LEU A O 1
ATOM 1204 N N . ASN A 1 147 ? 0.106 3.147 7.617 1.00 92.50 147 ASN A N 1
ATOM 1205 C CA . ASN A 1 147 ? 0.407 2.135 8.631 1.00 92.50 147 ASN A CA 1
ATOM 1206 C C . ASN A 1 147 ? 0.729 2.766 9.987 1.00 92.50 147 ASN A C 1
ATOM 1208 O O . ASN A 1 147 ? 0.128 2.352 10.975 1.00 92.50 147 ASN A O 1
ATOM 1212 N N . ASN A 1 148 ? 1.585 3.789 10.010 1.00 92.25 148 ASN A N 1
ATOM 1213 C CA . ASN A 1 148 ? 1.980 4.493 11.228 1.00 92.25 148 ASN A CA 1
ATOM 1214 C C . ASN A 1 148 ? 0.770 5.139 11.908 1.00 92.25 148 ASN A C 1
ATOM 1216 O O . ASN A 1 148 ? 0.544 4.906 13.085 1.00 92.25 148 ASN A O 1
ATOM 1220 N N . ASN A 1 149 ? -0.083 5.842 11.153 1.00 90.62 149 ASN A N 1
ATOM 1221 C CA . ASN A 1 149 ? -1.281 6.472 11.714 1.00 90.62 149 ASN A CA 1
ATOM 1222 C C . ASN A 1 149 ? -2.220 5.452 12.380 1.00 90.62 149 ASN A C 1
ATOM 1224 O O . ASN A 1 149 ? -2.841 5.745 13.398 1.00 90.62 149 ASN A O 1
ATOM 1228 N N . MET A 1 150 ? -2.358 4.249 11.811 1.00 92.44 150 MET A N 1
ATOM 1229 C CA . MET A 1 150 ? -3.160 3.195 12.439 1.00 92.44 150 MET A CA 1
ATOM 1230 C C . MET A 1 150 ? -2.463 2.579 13.654 1.00 92.44 150 MET A C 1
ATOM 1232 O O . MET A 1 150 ? -3.146 2.234 14.614 1.00 92.44 150 MET A O 1
ATOM 1236 N N . GLU A 1 151 ? -1.142 2.402 13.608 1.00 90.81 151 GLU A N 1
ATOM 1237 C CA . GLU A 1 151 ? -0.353 1.865 14.722 1.00 90.81 151 GLU A CA 1
ATOM 1238 C C . GLU A 1 151 ? -0.365 2.807 15.920 1.00 90.81 151 GLU A C 1
ATOM 1240 O O . GLU A 1 151 ? -0.708 2.354 17.007 1.00 90.81 151 GLU A O 1
ATOM 1245 N N . ASP A 1 152 ? -0.138 4.104 15.713 1.00 89.25 152 ASP A N 1
ATOM 1246 C CA . ASP A 1 152 ? -0.181 5.124 16.764 1.00 89.25 152 ASP A CA 1
ATOM 1247 C C . ASP A 1 152 ? -1.518 5.084 17.522 1.00 89.25 152 ASP A C 1
ATOM 1249 O O . ASP A 1 152 ? -1.557 5.064 18.752 1.00 89.25 152 ASP A O 1
ATOM 1253 N N . ILE A 1 153 ? -2.630 4.975 16.789 1.00 85.75 153 ILE A N 1
ATOM 1254 C CA . ILE A 1 153 ? -3.968 4.908 17.386 1.00 85.75 153 ILE A CA 1
ATOM 1255 C C . ILE A 1 153 ? -4.189 3.571 18.102 1.00 85.75 153 ILE A C 1
ATOM 1257 O O . ILE A 1 153 ? -4.768 3.522 19.188 1.00 85.75 153 ILE A O 1
ATOM 1261 N N . LEU A 1 154 ? -3.737 2.459 17.521 1.00 84.56 154 LEU A N 1
ATOM 1262 C CA . LEU A 1 154 ? -3.831 1.153 18.172 1.00 84.56 154 LEU A CA 1
ATOM 1263 C C . LEU A 1 154 ? -3.011 1.105 19.467 1.00 84.56 154 LEU A C 1
ATOM 1265 O O . LEU A 1 154 ? -3.456 0.472 20.427 1.00 84.56 154 LEU A O 1
ATOM 1269 N N . GLU A 1 155 ? -1.851 1.757 19.502 1.00 85.88 155 GLU A N 1
ATOM 1270 C CA . GLU A 1 155 ? -1.004 1.879 20.686 1.00 85.88 155 GLU A CA 1
ATOM 1271 C C . GLU A 1 155 ? -1.640 2.777 21.751 1.00 85.88 155 GLU A C 1
ATOM 1273 O O . GLU A 1 155 ? -1.701 2.368 22.912 1.00 85.88 155 GLU A O 1
ATOM 1278 N N . GLU A 1 156 ? -2.179 3.941 21.371 1.00 83.19 156 GLU A N 1
ATOM 1279 C CA . GLU A 1 156 ? -2.859 4.864 22.289 1.00 83.19 156 GLU A CA 1
ATOM 1280 C C . GLU A 1 156 ? -4.002 4.167 23.038 1.00 83.19 156 GLU A C 1
ATOM 1282 O O . GLU A 1 156 ? -4.098 4.238 24.264 1.00 83.19 156 GLU A O 1
ATOM 1287 N N . ILE A 1 157 ? -4.830 3.404 22.322 1.00 74.75 157 ILE A N 1
ATOM 1288 C CA . ILE A 1 157 ? -5.973 2.720 22.934 1.00 74.75 157 ILE A CA 1
ATOM 1289 C C . ILE A 1 157 ? -5.508 1.519 23.785 1.00 74.75 157 ILE A C 1
ATOM 1291 O O . ILE A 1 157 ? -6.103 1.215 24.821 1.00 74.75 157 ILE A O 1
ATOM 1295 N N . GLN A 1 158 ? -4.432 0.823 23.395 1.00 71.56 158 GLN A N 1
ATOM 1296 C CA . GLN A 1 158 ? -3.876 -0.298 24.171 1.00 71.56 158 GLN A CA 1
ATOM 1297 C C . GLN A 1 158 ? -3.132 0.141 25.437 1.00 71.56 158 GLN A C 1
ATOM 1299 O O . GLN A 1 158 ? -3.072 -0.631 26.398 1.00 71.56 158 GLN A O 1
ATOM 1304 N N . ALA A 1 159 ? -2.582 1.355 25.460 1.00 72.69 159 ALA A N 1
ATOM 1305 C CA . ALA A 1 159 ? -1.917 1.922 26.629 1.00 72.69 159 ALA A CA 1
ATOM 1306 C C . ALA A 1 159 ? -2.886 2.189 27.802 1.00 72.69 159 ALA A C 1
ATOM 1308 O O . ALA A 1 159 ? -2.436 2.341 28.940 1.00 72.69 159 ALA A O 1
ATOM 1309 N N . GLY A 1 160 ? -4.203 2.155 27.553 1.00 58.28 160 GLY A N 1
ATOM 1310 C CA . GLY A 1 160 ? -5.246 2.454 28.533 1.00 58.28 160 GLY A CA 1
ATOM 1311 C C . GLY A 1 160 ? -5.362 3.959 28.805 1.00 58.28 160 GLY A C 1
ATOM 1312 O O . GLY A 1 160 ? -4.477 4.725 28.425 1.00 58.28 160 GLY A O 1
ATOM 1313 N N . PRO A 1 161 ? -6.444 4.423 29.460 1.00 48.97 161 PRO A N 1
ATOM 1314 C CA . PRO A 1 161 ? -6.572 5.834 29.793 1.00 48.97 161 PRO A CA 1
ATOM 1315 C C . PRO A 1 161 ? -5.387 6.252 30.668 1.00 48.97 161 PRO A C 1
ATOM 1317 O O . PRO A 1 161 ? -5.154 5.655 31.725 1.00 48.97 161 PRO A O 1
ATOM 1320 N N . MET A 1 162 ? -4.658 7.294 30.254 1.00 44.09 162 MET A N 1
ATOM 1321 C CA . MET A 1 162 ? -3.849 8.060 31.196 1.00 44.09 162 MET A CA 1
ATOM 1322 C C . MET A 1 162 ? -4.826 8.649 32.212 1.00 44.09 162 MET A C 1
ATOM 1324 O O . MET A 1 162 ? -5.520 9.624 31.930 1.00 44.09 162 MET A O 1
ATOM 1328 N N . LEU A 1 163 ? -4.965 7.978 33.357 1.00 32.06 163 LEU A N 1
ATOM 1329 C CA . LEU A 1 163 ? -5.717 8.514 34.482 1.00 32.06 163 LEU A CA 1
ATOM 1330 C C . LEU A 1 163 ? -5.133 9.896 34.834 1.00 32.06 163 LEU A C 1
ATOM 1332 O O . LEU A 1 163 ? -3.904 10.018 34.861 1.00 32.06 163 LEU A O 1
ATOM 1336 N N . PRO A 1 164 ? -5.991 10.908 35.055 1.00 38.62 164 PRO A N 1
ATOM 1337 C CA . PRO A 1 164 ? -5.571 12.268 35.385 1.00 38.62 164 PRO A CA 1
ATOM 1338 C C . PRO A 1 164 ? -4.802 12.354 36.708 1.00 38.62 164 PRO A C 1
ATOM 1340 O O . PRO A 1 164 ? -5.064 11.526 37.614 1.00 38.62 164 PRO A O 1
#

Radius of gyration: 20.24 Å; Cα contacts (8 Å, |Δi|>4): 62; chains: 1; bounding box: 51×24×69 Å

Foldseek 3Di:
DDDDDDDDDVVVVVVVVVPVVDDDDDDDPDPPPDPPPDDDDPDDWDALVRVVVVLVVLVVVLVVLLVLLVVLLVLLVVVLVVDPDPVVSVVSVVLSVVLVVLSVVLVVLSVVVVVVCVVCSVVDDPVNVVVVSVVSNVSVVSSVVSSVVSVVVSVVVVVPDPDD